Protein AF-S1PK06-F1 (afdb_monomer_lite)

Structure (mmCIF, N/CA/C/O backbone):
data_AF-S1PK06-F1
#
_entry.id   AF-S1PK06-F1
#
loop_
_atom_site.group_PDB
_atom_site.id
_atom_site.type_symbol
_atom_site.label_atom_id
_atom_site.label_alt_id
_atom_site.label_comp_id
_atom_site.label_asym_id
_atom_site.label_entity_id
_atom_site.label_seq_id
_atom_site.pdbx_PDB_ins_code
_atom_site.Cartn_x
_atom_site.Cartn_y
_atom_site.Cartn_z
_atom_site.occupancy
_atom_site.B_iso_or_equiv
_atom_site.auth_seq_id
_atom_site.auth_comp_id
_atom_site.auth_asym_id
_atom_site.auth_atom_id
_atom_site.pdbx_PDB_model_num
ATOM 1 N N . MET A 1 1 ? -11.327 -19.907 39.192 1.00 52.72 1 MET A N 1
ATOM 2 C CA . MET A 1 1 ? -10.649 -19.802 37.880 1.00 52.72 1 MET A CA 1
ATOM 3 C C . MET A 1 1 ? -9.339 -19.041 38.060 1.00 52.72 1 MET A C 1
ATOM 5 O O . MET A 1 1 ? -9.392 -17.854 38.349 1.00 52.72 1 MET A O 1
ATOM 9 N N . HIS A 1 2 ? -8.188 -19.711 37.959 1.00 53.75 2 HIS A N 1
ATOM 10 C CA . HIS A 1 2 ? -6.870 -19.061 37.975 1.00 53.75 2 HIS A CA 1
ATOM 11 C C . HIS A 1 2 ? -6.612 -18.435 36.594 1.00 53.75 2 HIS A C 1
ATOM 13 O O . HIS A 1 2 ? -6.507 -19.158 35.608 1.00 53.75 2 HIS A O 1
ATOM 19 N N . ARG A 1 3 ? -6.552 -17.101 36.502 1.00 58.53 3 ARG A N 1
ATOM 20 C CA . ARG A 1 3 ? -6.051 -16.411 35.303 1.00 58.53 3 ARG A CA 1
ATOM 21 C C . ARG A 1 3 ? -4.540 -16.270 35.449 1.00 58.53 3 ARG A C 1
ATOM 23 O O . ARG A 1 3 ? -4.089 -15.630 36.393 1.00 58.53 3 ARG A O 1
ATOM 30 N N . ILE A 1 4 ? -3.783 -16.867 34.533 1.00 63.88 4 ILE A N 1
ATOM 31 C CA . ILE A 1 4 ? -2.329 -16.709 34.463 1.00 63.88 4 ILE A CA 1
ATOM 32 C C . ILE A 1 4 ? -2.051 -15.267 33.998 1.00 63.88 4 ILE A C 1
ATOM 34 O O . ILE A 1 4 ? -2.471 -14.900 32.896 1.00 63.88 4 ILE A O 1
ATOM 38 N N . PRO A 1 5 ? -1.405 -14.414 34.812 1.00 51.56 5 PRO A N 1
ATOM 39 C CA . PRO A 1 5 ? -1.072 -13.056 34.412 1.00 51.56 5 PRO A CA 1
ATOM 40 C C . PRO A 1 5 ? 0.127 -13.122 33.461 1.00 51.56 5 PRO A C 1
ATOM 42 O O . PRO A 1 5 ? 1.263 -13.244 33.903 1.00 51.56 5 PRO A O 1
ATOM 45 N N . GLY A 1 6 ? -0.116 -13.102 32.149 1.00 59.34 6 GLY A N 1
ATOM 46 C CA . GLY A 1 6 ? 0.980 -13.063 31.172 1.00 59.34 6 GLY A CA 1
ATOM 47 C C . GLY A 1 6 ? 0.615 -13.413 29.734 1.00 59.34 6 GLY A C 1
ATOM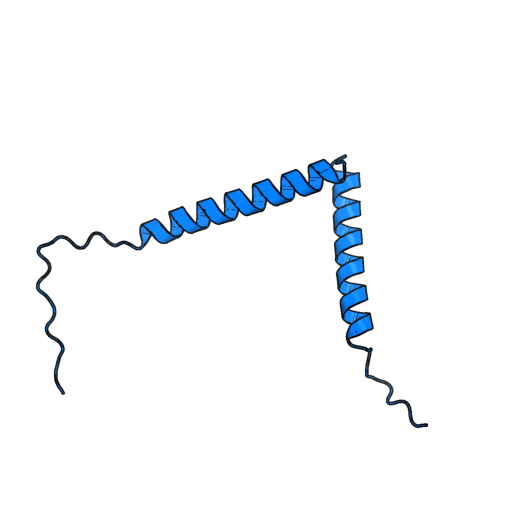 48 O O . GLY A 1 6 ? 1.281 -12.948 28.812 1.00 59.34 6 GLY A O 1
ATOM 49 N N . GLU A 1 7 ? -0.462 -14.162 29.497 1.00 55.59 7 GLU A N 1
ATOM 50 C CA . GLU A 1 7 ? -0.906 -14.433 28.129 1.00 55.59 7 GLU A CA 1
ATOM 51 C C . GLU A 1 7 ? -1.731 -13.259 27.601 1.00 55.59 7 GLU A C 1
ATOM 53 O O . GLU A 1 7 ? -2.952 -13.197 27.749 1.00 55.59 7 GLU A O 1
ATOM 58 N N . ILE A 1 8 ? -1.058 -12.298 26.962 1.00 60.53 8 ILE A N 1
ATOM 59 C CA . ILE A 1 8 ? -1.744 -11.386 26.044 1.00 60.53 8 ILE A CA 1
ATOM 60 C C . ILE A 1 8 ? -2.291 -12.273 24.920 1.00 60.53 8 ILE A C 1
ATOM 62 O O . ILE A 1 8 ? -1.494 -12.890 24.207 1.00 60.53 8 ILE A O 1
ATOM 66 N N . PRO A 1 9 ? -3.622 -12.363 24.734 1.00 61.28 9 PRO A N 1
ATOM 67 C CA . PRO A 1 9 ? -4.192 -13.206 23.696 1.00 61.28 9 PRO A CA 1
ATOM 68 C C . PRO A 1 9 ? -3.559 -12.830 22.359 1.00 61.28 9 PRO A C 1
ATOM 70 O O . PRO A 1 9 ? -3.617 -11.665 21.965 1.00 61.28 9 PRO A O 1
ATOM 73 N N . GLN A 1 10 ? -2.957 -13.787 21.650 1.00 60.66 10 GLN A N 1
ATOM 74 C CA . GLN A 1 10 ? -2.243 -13.515 20.393 1.00 60.66 10 GLN A CA 1
ATOM 75 C C . GLN A 1 10 ? -3.121 -12.772 19.370 1.00 60.66 10 GLN A C 1
ATOM 77 O O . GLN A 1 10 ? -2.627 -11.963 18.584 1.00 60.66 10 GLN A O 1
ATOM 82 N N . HIS A 1 11 ? -4.438 -12.998 19.425 1.00 60.38 11 HIS A N 1
ATOM 83 C CA . HIS A 1 11 ? -5.440 -12.254 18.665 1.00 60.38 11 HIS A CA 1
ATOM 84 C C . HIS A 1 11 ? -5.427 -10.747 18.971 1.00 60.38 11 HIS A C 1
ATOM 86 O O . HIS A 1 11 ? -5.466 -9.941 18.046 1.00 60.38 11 HIS A O 1
ATOM 92 N N . LYS A 1 12 ? -5.284 -10.342 20.241 1.00 62.16 12 LYS A N 1
ATOM 93 C CA . LYS A 1 12 ? -5.137 -8.927 20.621 1.00 62.16 12 LYS A CA 1
ATOM 94 C C . LYS A 1 12 ? -3.833 -8.343 20.083 1.00 62.16 12 LYS A C 1
ATOM 96 O O . LYS A 1 12 ? -3.846 -7.239 19.554 1.00 62.16 12 LYS A O 1
ATOM 101 N N . THR A 1 13 ? -2.731 -9.089 20.129 1.00 63.31 13 THR A N 1
ATOM 102 C CA . THR A 1 13 ? -1.430 -8.615 19.624 1.00 63.31 13 THR A CA 1
ATOM 103 C C . THR A 1 13 ? -1.429 -8.411 18.106 1.00 63.31 13 THR A C 1
ATOM 105 O O . THR A 1 13 ? -0.891 -7.415 17.622 1.00 63.31 13 THR A O 1
ATOM 108 N N . LYS A 1 14 ? -2.061 -9.314 17.341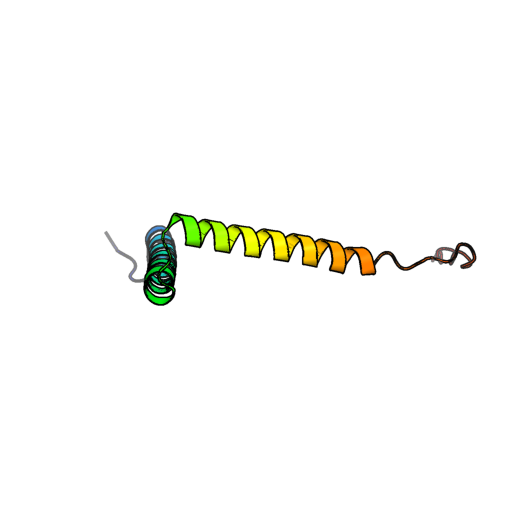 1.00 69.00 14 LYS A N 1
ATOM 109 C CA . LYS A 1 14 ? -2.245 -9.156 15.884 1.00 69.00 14 LYS A CA 1
ATOM 110 C C . LYS A 1 14 ? -3.096 -7.923 15.557 1.00 69.00 14 LYS A C 1
ATOM 112 O O . LYS A 1 14 ? -2.720 -7.155 14.675 1.00 69.00 14 LYS A O 1
ATOM 117 N N . ASN A 1 15 ? -4.159 -7.684 16.325 1.00 76.94 15 ASN A N 1
ATOM 118 C CA . ASN A 1 15 ? -5.019 -6.510 16.158 1.00 76.94 15 ASN A CA 1
ATOM 119 C C . ASN A 1 15 ? -4.290 -5.199 16.494 1.00 76.94 15 ASN A C 1
ATOM 121 O O . ASN A 1 15 ? -4.440 -4.223 15.767 1.00 76.94 15 ASN A O 1
ATOM 125 N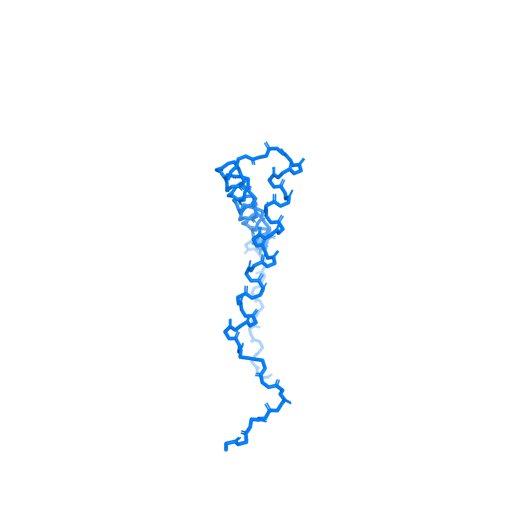 N . ILE A 1 16 ? -3.444 -5.182 17.531 1.00 82.50 16 ILE A N 1
ATOM 126 C CA . ILE A 1 16 ? -2.627 -4.009 17.888 1.00 82.50 16 ILE A CA 1
ATOM 127 C C . ILE A 1 16 ? -1.626 -3.681 16.775 1.00 82.50 16 ILE A C 1
ATOM 129 O O . ILE A 1 16 ? -1.490 -2.521 16.394 1.00 82.50 16 ILE A O 1
ATOM 133 N N . LYS A 1 17 ? -0.947 -4.692 16.215 1.00 88.12 17 LYS A N 1
ATOM 134 C CA . LYS A 1 17 ? -0.012 -4.486 15.095 1.00 88.12 17 LYS A CA 1
ATOM 135 C C . LYS A 1 17 ? -0.721 -3.948 13.858 1.00 88.12 17 LYS A C 1
ATOM 137 O O . LYS A 1 17 ? -0.222 -3.013 13.242 1.00 88.12 17 LYS A O 1
ATOM 142 N N . LEU A 1 18 ? -1.878 -4.515 13.519 1.00 88.06 18 LEU A N 1
ATOM 143 C CA . LEU A 1 18 ? -2.671 -4.042 12.390 1.00 88.06 18 LEU A CA 1
ATOM 144 C C . LEU A 1 18 ? -3.112 -2.590 12.603 1.00 88.06 18 LEU A C 1
ATOM 146 O O . LEU A 1 18 ? -2.922 -1.769 11.715 1.00 88.06 18 LEU A O 1
ATOM 150 N N . MET A 1 19 ? -3.601 -2.255 13.798 1.00 89.56 19 MET A N 1
ATOM 151 C CA . MET A 1 19 ? -3.998 -0.889 14.145 1.00 89.56 19 MET A CA 1
ATOM 152 C C . MET A 1 19 ? -2.826 0.094 14.048 1.00 89.56 19 MET A C 1
ATOM 154 O O . MET A 1 19 ? -2.975 1.177 13.492 1.00 89.56 19 MET A O 1
ATOM 158 N N . ALA A 1 20 ? -1.641 -0.290 14.529 1.00 92.19 20 ALA A N 1
ATOM 159 C CA . ALA A 1 20 ? -0.441 0.536 14.418 1.00 92.19 20 ALA A CA 1
ATOM 160 C C . ALA A 1 20 ? -0.032 0.773 12.954 1.00 92.19 20 ALA A C 1
ATOM 162 O O . ALA A 1 20 ? 0.405 1.867 12.603 1.00 92.19 20 ALA A O 1
ATOM 163 N N . ILE A 1 21 ? -0.187 -0.235 12.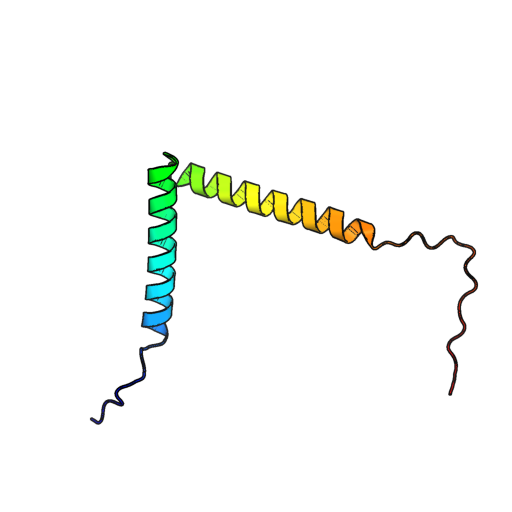089 1.00 93.50 21 ILE A N 1
ATOM 164 C CA . ILE A 1 21 ? 0.064 -0.098 10.650 1.00 93.50 21 ILE A CA 1
ATOM 165 C C . ILE A 1 21 ? -0.974 0.832 10.017 1.00 93.50 21 ILE A C 1
ATOM 167 O O . ILE A 1 21 ? -0.584 1.770 9.330 1.00 93.50 21 ILE A O 1
ATOM 171 N N . VAL A 1 22 ? -2.265 0.628 10.291 1.00 92.44 22 VAL A N 1
ATOM 172 C CA . VAL A 1 22 ? -3.349 1.487 9.785 1.00 92.44 22 VAL A CA 1
ATOM 173 C C . VAL A 1 22 ? -3.122 2.940 10.193 1.00 92.44 22 VAL A C 1
ATOM 175 O O . VAL A 1 22 ? -3.162 3.820 9.341 1.00 92.44 22 VAL A O 1
ATOM 178 N N . HIS A 1 23 ? -2.780 3.191 11.458 1.00 94.88 23 HIS A N 1
ATOM 179 C CA . HIS A 1 23 ? -2.480 4.536 11.941 1.00 94.88 23 HIS A CA 1
ATOM 180 C C . HIS A 1 23 ? -1.301 5.172 11.190 1.00 94.88 23 HIS A C 1
ATOM 182 O O . HIS A 1 23 ? -1.352 6.340 10.817 1.00 94.88 23 HIS A O 1
ATOM 188 N N . ARG A 1 24 ? -0.234 4.412 10.919 1.00 96.50 24 ARG A N 1
ATOM 189 C CA . ARG A 1 24 ? 0.908 4.913 10.135 1.00 96.50 24 ARG A CA 1
ATOM 190 C C . ARG A 1 24 ? 0.523 5.237 8.694 1.00 96.50 24 ARG A C 1
ATOM 192 O O . ARG A 1 24 ? 0.983 6.248 8.178 1.00 96.50 24 ARG A O 1
ATOM 199 N N . LEU A 1 25 ? -0.313 4.414 8.064 1.00 96.44 25 LEU A N 1
ATOM 200 C CA . LEU A 1 25 ? -0.820 4.690 6.718 1.00 96.44 25 LEU A CA 1
ATOM 201 C C . LEU A 1 25 ? -1.673 5.962 6.706 1.00 96.44 25 LEU A C 1
ATOM 203 O O . LEU A 1 25 ? -1.466 6.814 5.853 1.00 96.44 25 LEU A O 1
ATOM 207 N N . GLN A 1 26 ? -2.541 6.145 7.703 1.00 95.12 26 GLN A N 1
ATOM 208 C CA . GLN A 1 26 ? -3.331 7.370 7.860 1.00 95.12 26 GLN A CA 1
ATOM 209 C C . GLN A 1 26 ? -2.449 8.611 8.039 1.00 95.12 26 GLN A C 1
ATOM 211 O O . GLN A 1 26 ? -2.722 9.643 7.436 1.00 95.12 26 GLN A O 1
ATOM 216 N N . GLN A 1 27 ? -1.371 8.518 8.823 1.00 97.38 27 GLN A N 1
ATOM 217 C CA . GLN A 1 27 ? -0.414 9.620 8.969 1.00 97.38 27 GLN A CA 1
ATOM 218 C C . GLN A 1 27 ? 0.271 9.961 7.641 1.00 97.38 27 GLN A C 1
ATOM 220 O O . GLN A 1 27 ? 0.398 11.133 7.313 1.00 97.38 27 GLN A O 1
ATOM 225 N N . ILE A 1 28 ? 0.666 8.956 6.853 1.00 96.88 28 ILE A N 1
ATOM 226 C CA . ILE A 1 28 ? 1.238 9.179 5.516 1.00 96.88 28 ILE A CA 1
ATOM 227 C C . ILE A 1 28 ? 0.219 9.868 4.605 1.00 96.88 28 ILE A C 1
ATOM 229 O O . ILE A 1 28 ? 0.571 10.841 3.949 1.00 96.88 28 ILE A O 1
ATOM 233 N N . MET A 1 29 ? -1.039 9.413 4.605 1.00 97.25 29 MET A N 1
ATOM 234 C CA . MET A 1 29 ? -2.102 10.037 3.809 1.00 97.25 29 MET A CA 1
ATOM 235 C C . MET A 1 29 ? -2.267 11.518 4.142 1.00 97.25 29 MET A C 1
ATOM 237 O O . MET A 1 29 ? -2.348 12.342 3.239 1.00 97.25 29 MET A O 1
ATOM 241 N N . VAL A 1 30 ? -2.282 11.864 5.432 1.00 96.19 30 VAL A N 1
ATOM 242 C CA . VAL A 1 30 ? -2.414 13.258 5.877 1.00 96.19 30 VAL A CA 1
ATOM 243 C C . VAL A 1 30 ? -1.178 14.083 5.512 1.00 96.19 30 VAL A C 1
ATOM 245 O O . VAL A 1 30 ? -1.322 15.195 5.015 1.00 96.19 30 VAL A O 1
ATOM 248 N N . ASN A 1 31 ? 0.024 13.548 5.731 1.00 97.69 31 ASN A N 1
ATOM 249 C CA . ASN A 1 31 ? 1.273 14.286 5.524 1.00 97.69 31 ASN A CA 1
ATOM 250 C C . ASN A 1 31 ? 1.568 14.561 4.046 1.00 97.69 31 ASN A C 1
ATOM 252 O O . ASN A 1 31 ? 2.054 15.636 3.712 1.00 97.69 31 ASN A O 1
ATOM 256 N N . GLU A 1 32 ? 1.264 13.599 3.177 1.00 96.06 32 GLU A N 1
ATOM 257 C CA . GLU A 1 32 ? 1.511 13.689 1.734 1.00 96.06 32 GLU A CA 1
ATOM 258 C C . GLU A 1 32 ? 0.273 14.166 0.957 1.00 96.06 32 GLU A C 1
ATOM 260 O O . GLU A 1 32 ? 0.293 14.227 -0.270 1.00 96.06 32 GLU A O 1
ATOM 265 N N . ASN A 1 33 ? -0.812 14.507 1.666 1.00 97.31 33 ASN A N 1
ATOM 266 C CA . ASN A 1 33 ? -2.094 14.913 1.090 1.00 97.31 33 ASN A CA 1
ATOM 267 C C . ASN A 1 33 ? -2.626 13.908 0.047 1.00 97.31 33 ASN A C 1
ATOM 269 O O . ASN A 1 33 ? -3.069 14.286 -1.036 1.00 97.31 33 ASN A O 1
ATOM 273 N N . LEU A 1 34 ? -2.561 12.620 0.387 1.00 96.69 34 LEU A N 1
ATOM 274 C CA . LEU A 1 34 ? -3.000 11.522 -0.471 1.00 96.69 34 LEU A CA 1
ATOM 275 C C . LEU A 1 34 ? -4.395 11.048 -0.077 1.00 96.69 34 LEU A C 1
ATOM 277 O O . LEU A 1 34 ? -4.706 10.833 1.101 1.00 96.69 34 LEU A O 1
ATOM 281 N N . THR A 1 35 ? -5.216 10.782 -1.084 1.00 97.25 35 THR A N 1
ATOM 282 C CA . THR A 1 35 ? -6.437 9.994 -0.923 1.00 97.25 35 THR A CA 1
ATOM 283 C C . THR A 1 35 ? -6.102 8.516 -0.660 1.00 97.25 35 THR A C 1
ATOM 285 O O . THR A 1 35 ? -4.991 8.058 -0.953 1.00 97.25 35 THR A O 1
ATOM 288 N N . PRO A 1 36 ? -7.046 7.725 -0.109 1.00 94.88 36 PRO A N 1
ATOM 289 C CA . PRO A 1 36 ? -6.833 6.291 0.071 1.00 94.88 36 PRO A CA 1
ATOM 290 C C . PRO A 1 36 ? -6.451 5.576 -1.233 1.00 94.88 36 PRO A C 1
ATOM 292 O O . PRO A 1 36 ? -5.558 4.730 -1.224 1.00 94.88 36 PRO A O 1
ATOM 295 N N . ASP A 1 37 ? -7.093 5.940 -2.347 1.00 96.94 37 ASP A N 1
ATOM 296 C CA . ASP A 1 37 ? -6.862 5.317 -3.653 1.00 96.94 37 ASP A CA 1
ATOM 297 C C . ASP A 1 37 ? -5.466 5.643 -4.201 1.00 96.94 37 ASP A C 1
ATOM 299 O O . ASP A 1 37 ? -4.770 4.758 -4.701 1.00 96.94 37 ASP A O 1
ATOM 303 N N . GLU A 1 38 ? -5.003 6.885 -4.035 1.00 96.88 38 GLU A N 1
ATOM 304 C CA . GLU A 1 38 ? -3.643 7.286 -4.414 1.00 96.88 38 GLU A CA 1
ATOM 305 C C . GLU A 1 38 ? -2.583 6.561 -3.583 1.00 96.88 38 GLU A C 1
ATOM 307 O O . GLU A 1 38 ? -1.599 6.078 -4.142 1.00 96.88 38 GLU A O 1
ATOM 312 N N . LEU A 1 39 ? -2.793 6.407 -2.269 1.00 96.62 39 LEU A N 1
ATOM 313 C CA . LEU A 1 39 ? -1.875 5.645 -1.419 1.00 96.62 39 LEU A CA 1
ATOM 314 C C . LEU A 1 39 ? -1.760 4.183 -1.885 1.00 96.62 39 LEU A C 1
ATOM 316 O O . LEU A 1 39 ? -0.657 3.626 -1.904 1.00 96.62 39 LEU A O 1
ATOM 320 N N . VAL A 1 40 ? -2.881 3.561 -2.268 1.00 96.06 40 VAL A N 1
ATOM 321 C CA . VAL A 1 40 ? -2.875 2.209 -2.845 1.00 96.06 40 VAL A CA 1
ATOM 322 C C . VAL A 1 40 ? -2.092 2.205 -4.157 1.00 96.06 40 VAL A C 1
ATOM 324 O O . VAL A 1 40 ? -1.181 1.389 -4.298 1.00 96.06 40 VAL A O 1
ATOM 327 N N . GLY A 1 41 ? -2.351 3.154 -5.060 1.00 96.94 41 GLY A N 1
ATOM 328 C CA . GLY A 1 41 ? -1.603 3.294 -6.314 1.00 96.94 41 GLY A CA 1
ATOM 329 C C . GLY A 1 41 ? -0.090 3.448 -6.100 1.00 96.94 41 GLY A C 1
ATOM 330 O O . GLY A 1 41 ? 0.707 2.773 -6.757 1.00 96.94 41 GLY A O 1
ATOM 331 N N . CYS A 1 42 ? 0.331 4.250 -5.117 1.00 96.31 42 CYS A N 1
ATOM 332 C CA . CYS A 1 42 ? 1.738 4.385 -4.733 1.00 96.31 42 CYS A CA 1
ATOM 333 C C . CYS A 1 42 ? 2.335 3.050 -4.261 1.00 96.31 42 CYS A C 1
ATOM 335 O O . CYS A 1 42 ? 3.445 2.687 -4.660 1.00 96.31 42 CYS A O 1
ATOM 337 N N . ALA A 1 43 ? 1.607 2.294 -3.435 1.00 95.94 43 ALA A N 1
ATOM 338 C CA . ALA A 1 43 ? 2.060 0.989 -2.957 1.00 95.94 43 ALA A CA 1
ATOM 339 C C . ALA A 1 43 ? 2.196 -0.034 -4.101 1.00 95.94 43 ALA A C 1
ATOM 341 O O . ALA A 1 43 ? 3.144 -0.827 -4.115 1.00 95.94 43 ALA A O 1
ATOM 342 N N . GLU A 1 44 ? 1.293 -0.002 -5.081 1.00 97.12 44 GLU A N 1
ATOM 343 C CA . GLU A 1 44 ? 1.367 -0.848 -6.275 1.00 97.12 44 GLU A CA 1
ATOM 344 C C . GLU A 1 44 ? 2.581 -0.518 -7.141 1.00 97.12 44 GLU A C 1
ATOM 346 O O . GLU A 1 44 ? 3.333 -1.425 -7.504 1.00 97.12 44 GLU A O 1
ATOM 351 N N . MET A 1 45 ? 2.844 0.767 -7.388 1.00 96.12 45 MET A N 1
ATOM 352 C CA . MET A 1 45 ? 4.044 1.201 -8.108 1.00 96.12 45 MET A CA 1
ATOM 353 C C . MET A 1 45 ? 5.328 0.734 -7.413 1.00 96.12 45 MET A C 1
ATOM 355 O O . MET A 1 45 ? 6.240 0.226 -8.068 1.00 96.12 45 MET A O 1
ATOM 359 N N . VAL A 1 46 ? 5.407 0.856 -6.082 1.00 95.50 46 VAL A N 1
ATOM 360 C CA . VAL A 1 46 ? 6.562 0.378 -5.303 1.00 95.50 46 VAL A CA 1
ATOM 361 C C . VAL A 1 46 ? 6.733 -1.138 -5.437 1.00 95.50 46 VAL A C 1
ATOM 363 O O . VAL A 1 46 ? 7.847 -1.610 -5.677 1.00 95.50 46 VAL A O 1
ATOM 366 N N . ARG A 1 47 ? 5.643 -1.911 -5.332 1.00 95.06 47 ARG A N 1
ATOM 367 C CA . ARG A 1 47 ? 5.648 -3.372 -5.528 1.00 95.06 47 ARG A CA 1
ATOM 368 C C . ARG A 1 47 ? 6.162 -3.748 -6.916 1.00 95.06 47 ARG A C 1
ATOM 370 O O . ARG A 1 47 ? 6.991 -4.652 -7.040 1.00 95.06 47 ARG A O 1
ATOM 377 N N . ASP A 1 48 ? 5.674 -3.078 -7.951 1.00 94.81 48 ASP A N 1
ATOM 378 C CA . ASP A 1 48 ? 6.009 -3.400 -9.336 1.00 94.81 48 ASP A CA 1
ATOM 379 C C . ASP A 1 48 ? 7.462 -3.019 -9.659 1.00 94.81 48 ASP A C 1
ATOM 381 O O . ASP A 1 48 ? 8.178 -3.796 -10.297 1.00 94.81 48 ASP A O 1
ATOM 385 N N . ASN A 1 49 ? 7.944 -1.896 -9.118 1.00 93.81 49 ASN A N 1
ATOM 386 C CA . ASN A 1 49 ? 9.355 -1.509 -9.180 1.00 93.81 49 ASN A CA 1
ATOM 387 C C . ASN A 1 49 ? 10.257 -2.527 -8.475 1.00 93.81 49 ASN A C 1
ATOM 389 O O . ASN A 1 49 ? 11.291 -2.914 -9.020 1.00 93.81 49 ASN A O 1
ATOM 393 N N . TYR A 1 50 ? 9.854 -3.010 -7.297 1.00 93.31 50 TYR A N 1
ATOM 394 C CA . TYR A 1 50 ? 10.606 -4.026 -6.564 1.00 93.31 50 TYR A CA 1
ATOM 395 C C . TYR A 1 50 ? 10.706 -5.344 -7.344 1.00 93.31 50 TYR A C 1
ATOM 397 O O . TYR A 1 50 ? 11.783 -5.934 -7.429 1.00 93.31 50 TYR A O 1
ATOM 405 N N . ARG A 1 51 ? 9.605 -5.788 -7.965 1.00 90.94 51 ARG A N 1
ATOM 406 C CA . ARG A 1 51 ? 9.588 -6.988 -8.819 1.00 90.94 51 ARG A CA 1
ATOM 407 C C . ARG A 1 51 ? 10.523 -6.843 -10.015 1.00 90.94 51 ARG A C 1
ATOM 409 O O . ARG A 1 51 ? 11.393 -7.687 -10.195 1.00 90.94 51 ARG A O 1
ATOM 416 N N . ARG A 1 52 ? 10.413 -5.741 -10.766 1.00 88.38 52 ARG A N 1
ATOM 417 C CA . ARG A 1 52 ? 11.292 -5.463 -11.916 1.00 88.38 52 ARG A CA 1
ATOM 418 C C . ARG A 1 52 ? 12.762 -5.409 -11.512 1.00 88.38 52 ARG A C 1
ATOM 420 O O . ARG A 1 52 ? 13.607 -5.975 -12.199 1.00 88.38 52 ARG A O 1
ATOM 427 N N . PHE A 1 53 ? 13.071 -4.765 -10.387 1.00 84.94 53 PHE A N 1
ATOM 428 C CA . PHE A 1 53 ? 14.431 -4.732 -9.857 1.00 84.94 53 PHE A CA 1
ATOM 429 C C . PHE A 1 53 ? 14.942 -6.137 -9.517 1.00 84.94 53 PHE A C 1
ATOM 431 O O . PHE A 1 53 ? 16.067 -6.482 -9.876 1.00 84.94 53 PHE A O 1
ATOM 438 N N . ASN A 1 54 ? 14.118 -6.962 -8.868 1.00 80.69 54 ASN A N 1
ATOM 439 C CA . ASN A 1 54 ? 14.471 -8.341 -8.547 1.00 80.69 54 ASN A CA 1
ATOM 440 C C . ASN A 1 54 ? 14.693 -9.184 -9.814 1.00 80.69 54 ASN A C 1
ATOM 442 O O . ASN A 1 54 ? 15.656 -9.943 -9.873 1.00 80.69 54 ASN A O 1
ATOM 446 N N . ASP A 1 55 ? 13.870 -9.019 -10.848 1.00 76.69 55 ASP A N 1
ATOM 447 C CA . ASP A 1 55 ? 14.033 -9.734 -12.119 1.00 76.69 55 ASP A CA 1
ATOM 448 C C . ASP A 1 55 ? 15.349 -9.354 -12.819 1.00 76.69 55 ASP A C 1
ATOM 450 O O . ASP A 1 55 ? 16.111 -10.235 -13.221 1.00 76.69 55 ASP A O 1
ATOM 454 N N . ILE A 1 56 ? 15.681 -8.058 -12.874 1.00 77.50 56 ILE A N 1
ATOM 455 C CA . ILE A 1 56 ? 16.959 -7.564 -13.423 1.00 77.50 56 ILE A CA 1
ATOM 456 C C . ILE A 1 56 ? 18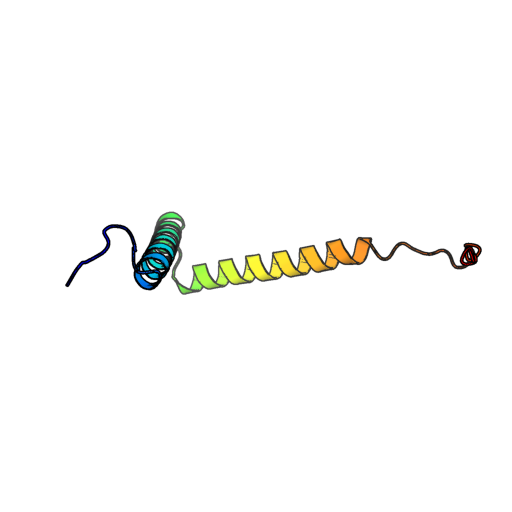.146 -8.055 -12.582 1.00 77.50 56 ILE A C 1
ATOM 458 O O . ILE A 1 56 ? 19.163 -8.501 -13.119 1.00 77.50 56 ILE A O 1
ATOM 462 N N . SER A 1 57 ? 18.031 -7.997 -11.253 1.00 74.12 57 SER A N 1
ATOM 463 C CA . SER A 1 57 ? 19.070 -8.470 -10.333 1.00 74.12 57 SER A CA 1
ATOM 464 C C . SER A 1 57 ? 19.345 -9.966 -10.518 1.00 74.12 57 SER A C 1
ATOM 466 O O . SER A 1 57 ? 20.505 -10.382 -10.527 1.00 74.12 57 SER A O 1
ATOM 468 N N . ARG A 1 58 ? 18.298 -10.768 -10.748 1.00 65.81 58 ARG A N 1
ATOM 469 C CA . ARG A 1 58 ? 18.409 -12.215 -10.982 1.00 65.81 58 ARG A CA 1
ATOM 470 C C . ARG A 1 58 ? 18.925 -12.562 -12.380 1.00 65.81 58 ARG A C 1
ATOM 472 O O . ARG A 1 58 ? 19.666 -13.534 -12.499 1.00 65.81 58 ARG A O 1
ATOM 479 N N . GLN A 1 59 ? 18.631 -11.758 -13.407 1.00 60.56 59 GLN A N 1
ATOM 480 C CA . GLN A 1 59 ? 19.199 -11.938 -14.755 1.00 60.56 59 GLN A CA 1
ATOM 481 C C . GLN A 1 59 ? 20.729 -11.806 -14.784 1.00 60.56 59 GLN A C 1
ATOM 483 O O . GLN A 1 59 ? 21.388 -12.426 -15.612 1.00 60.56 59 GLN A O 1
ATOM 488 N N . LYS A 1 60 ? 21.332 -11.076 -13.837 1.00 55.81 60 LYS A N 1
ATOM 489 C CA . LYS A 1 60 ? 22.794 -10.917 -13.762 1.00 55.81 60 LYS A CA 1
ATOM 490 C C . LYS A 1 60 ? 23.555 -12.167 -13.280 1.00 55.81 60 LYS A C 1
ATOM 492 O O . LYS A 1 60 ? 24.784 -12.149 -13.294 1.00 55.81 60 LYS A O 1
ATOM 497 N N . ILE A 1 61 ? 22.858 -13.232 -12.857 1.00 55.66 61 ILE A N 1
ATOM 498 C CA . ILE A 1 61 ? 23.459 -14.494 -12.368 1.00 55.66 61 ILE A CA 1
ATOM 499 C C . ILE A 1 61 ? 23.362 -15.625 -13.409 1.00 55.66 61 ILE A C 1
ATOM 501 O O . ILE A 1 61 ? 23.909 -16.708 -13.200 1.00 55.66 61 ILE A O 1
ATOM 505 N N . GLU A 1 62 ? 22.786 -15.384 -14.589 1.00 56.00 62 GLU A N 1
ATOM 506 C CA . GLU A 1 62 ? 23.125 -16.207 -15.754 1.00 56.00 62 GLU A CA 1
ATOM 507 C C . GLU A 1 62 ? 24.502 -15.775 -16.260 1.00 56.00 62 GLU A C 1
ATOM 509 O O . GLU A 1 62 ? 24.673 -15.044 -17.232 1.00 56.00 62 GLU A O 1
ATOM 514 N N . VAL A 1 63 ? 25.512 -16.210 -15.503 1.00 56.53 63 VAL A N 1
ATOM 515 C CA . VAL A 1 63 ? 26.913 -16.226 -15.896 1.00 56.53 63 VAL A CA 1
ATOM 516 C C . VAL A 1 63 ? 26.957 -16.765 -17.317 1.00 56.53 63 VAL A C 1
ATOM 518 O O . VAL A 1 63 ? 26.633 -17.933 -17.539 1.00 56.53 63 VAL A O 1
ATOM 521 N N . PHE A 1 64 ? 27.364 -15.916 -18.262 1.00 57.16 64 PHE A N 1
ATOM 522 C CA . PHE A 1 64 ? 27.843 -16.344 -19.566 1.00 57.16 64 PHE A CA 1
ATOM 52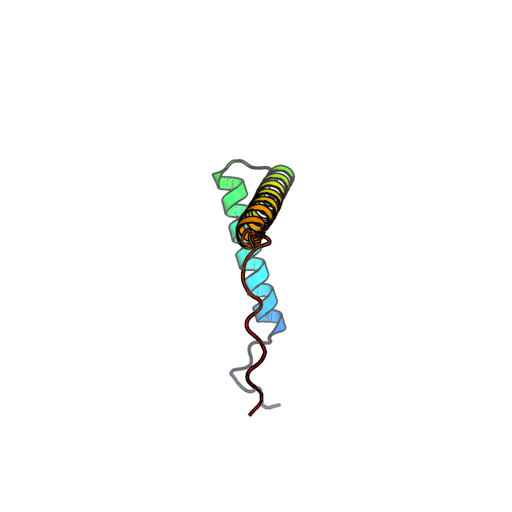3 C C . PHE A 1 64 ? 28.783 -17.527 -19.331 1.00 57.16 64 PHE A C 1
ATOM 525 O O . PHE A 1 64 ? 29.913 -17.354 -18.880 1.00 57.16 64 PHE A O 1
ATOM 532 N N . ARG A 1 65 ? 28.306 -18.748 -19.582 1.00 56.88 65 ARG A N 1
ATOM 533 C CA . ARG A 1 65 ? 29.178 -19.899 -19.754 1.00 56.88 65 ARG A CA 1
ATOM 534 C C . ARG A 1 65 ? 29.639 -19.815 -21.201 1.00 56.88 65 ARG A C 1
ATOM 536 O O . ARG A 1 65 ? 28.852 -20.165 -22.079 1.00 56.88 65 ARG A O 1
ATOM 543 N N . PRO A 1 66 ? 30.860 -19.329 -21.495 1.00 59.47 66 PRO A N 1
ATOM 544 C CA . PRO A 1 66 ? 31.408 -19.526 -22.824 1.00 59.47 66 PRO A CA 1
ATOM 545 C C . PRO A 1 66 ? 31.367 -21.029 -23.112 1.00 59.47 66 PRO A C 1
ATOM 547 O O . PRO A 1 66 ? 31.729 -21.840 -22.255 1.00 59.47 66 PRO A O 1
ATOM 550 N N . ALA A 1 67 ? 30.901 -21.400 -24.305 1.00 62.41 67 ALA A N 1
ATOM 551 C CA . ALA A 1 67 ? 30.684 -22.789 -24.720 1.00 62.41 67 ALA A CA 1
ATOM 552 C C . ALA A 1 67 ? 31.939 -23.686 -24.602 1.00 62.41 67 ALA A C 1
ATOM 554 O O . ALA A 1 67 ? 31.839 -24.907 -24.690 1.00 62.41 67 ALA A O 1
ATOM 555 N N . ASN A 1 68 ? 33.107 -23.087 -24.347 1.00 63.78 68 ASN A N 1
ATOM 556 C CA . ASN A 1 68 ? 34.416 -23.725 -24.382 1.00 63.78 68 ASN A CA 1
ATOM 557 C C . ASN A 1 68 ? 35.018 -24.018 -22.993 1.00 63.78 68 ASN A C 1
ATOM 559 O O . ASN A 1 68 ? 36.206 -24.321 -22.908 1.00 63.78 68 ASN A O 1
ATOM 563 N N . MET A 1 69 ? 34.257 -23.934 -21.893 1.00 58.78 69 MET A N 1
ATOM 564 C CA . MET A 1 69 ? 34.792 -24.353 -20.589 1.00 58.78 69 MET A CA 1
ATOM 565 C C . MET A 1 69 ? 34.872 -25.891 -20.523 1.00 58.78 69 MET A C 1
ATOM 567 O O . MET A 1 69 ? 33.840 -26.551 -20.685 1.00 58.78 69 MET A O 1
ATOM 571 N N . PRO A 1 70 ? 36.050 -26.495 -20.266 1.00 62.56 70 PRO A N 1
ATOM 572 C CA . PRO A 1 70 ? 36.143 -27.939 -20.103 1.00 62.56 70 PRO A CA 1
ATOM 573 C C . PRO A 1 70 ? 35.284 -28.359 -18.908 1.00 62.56 70 PRO A C 1
ATOM 575 O O . PRO A 1 70 ? 35.432 -27.844 -17.797 1.00 62.56 70 PRO A O 1
ATOM 578 N N . LYS A 1 71 ? 34.345 -29.282 -19.147 1.00 64.31 71 LYS A N 1
ATOM 579 C CA . LYS A 1 71 ? 33.488 -29.854 -18.104 1.00 64.31 71 LYS A CA 1
ATOM 580 C C . LYS A 1 71 ? 34.392 -30.475 -17.041 1.00 64.31 71 LYS A C 1
ATOM 582 O O . LYS A 1 71 ? 35.064 -31.468 -17.311 1.00 64.31 71 LYS A O 1
ATOM 587 N N . LYS A 1 72 ? 34.410 -29.902 -15.834 1.00 60.19 72 LYS A N 1
ATOM 588 C CA . LYS A 1 72 ? 35.076 -30.522 -14.686 1.00 60.19 72 LYS A CA 1
ATOM 589 C C . LYS A 1 72 ? 34.358 -31.847 -14.418 1.00 60.19 72 LYS A C 1
ATOM 591 O O . LYS A 1 72 ? 33.197 -31.848 -14.014 1.00 60.19 72 LYS A O 1
ATOM 596 N N . LEU A 1 73 ? 35.020 -32.957 -14.740 1.00 62.16 73 LEU A N 1
ATOM 597 C CA . LEU A 1 73 ? 34.527 -34.305 -14.468 1.00 62.16 73 LEU A CA 1
ATOM 598 C C . LEU A 1 73 ? 34.258 -34.433 -12.960 1.00 62.16 73 LEU A C 1
ATOM 600 O O . LEU A 1 73 ? 35.084 -33.962 -12.167 1.00 62.16 73 LEU A O 1
ATOM 604 N N . PRO A 1 74 ? 33.130 -35.038 -12.546 1.00 63.62 74 PRO A N 1
ATOM 605 C CA . PRO A 1 74 ? 32.875 -35.279 -11.135 1.00 63.62 74 PRO A CA 1
ATOM 606 C C . PRO A 1 74 ? 34.015 -36.142 -10.592 1.00 63.62 74 PRO A C 1
ATOM 608 O O . PRO A 1 74 ? 34.274 -37.228 -11.112 1.00 63.62 74 PRO A O 1
ATOM 611 N N . HIS A 1 75 ? 34.729 -35.642 -9.581 1.00 61.41 75 HIS A N 1
ATOM 612 C CA . HIS A 1 75 ? 35.640 -36.482 -8.815 1.00 61.41 75 HIS A CA 1
ATOM 613 C C . HIS A 1 75 ? 34.796 -37.574 -8.160 1.00 61.41 75 HIS A C 1
ATOM 615 O O . HIS A 1 75 ? 33.938 -37.300 -7.321 1.00 61.41 75 HIS A O 1
ATOM 621 N N . ARG A 1 76 ? 34.984 -38.805 -8.637 1.00 54.22 76 ARG A N 1
ATOM 622 C CA . ARG A 1 76 ? 34.523 -40.005 -7.957 1.00 54.22 76 ARG A CA 1
ATOM 623 C C . ARG A 1 76 ? 35.562 -40.341 -6.892 1.00 54.22 76 ARG A C 1
ATOM 625 O O . ARG A 1 76 ? 36.698 -40.626 -7.256 1.00 54.22 76 ARG A O 1
ATOM 632 N N . MET A 1 77 ? 35.055 -40.407 -5.660 1.00 47.09 77 MET A N 1
ATOM 633 C CA . MET A 1 77 ? 35.655 -40.918 -4.419 1.00 47.09 77 MET A CA 1
ATOM 634 C C . MET A 1 77 ? 36.556 -39.937 -3.676 1.00 47.09 77 MET A C 1
ATOM 636 O O . MET A 1 77 ? 37.599 -39.532 -4.226 1.00 47.09 77 MET A O 1
#

Secondary structure (DSSP, 8-state):
----TT---HHHHHHHHHHHHHHHHHHHHHHTT--HHHHHHHHHHHHHHHHHHHHHHHHTTS----TT---------

pLDDT: mean 77.74, std 17.33, range [47.09, 97.69]

Organism: NCBI:txid1181728

Sequence (77 aa):
MHRIPGEIPQHKTKNIKLMAIVHRLQQIMVNENLTPDELVGCAEMVRDNYRRFNDISRQKIEVFRPANMPKKLPHRM

Radius of gyration: 25.43 Å; chains: 1; bounding box: 47×56×63 Å

Foldseek 3Di:
DDDDPPDPPVVVVVVVVVVVVVVVLVVVCVVVVHDPVVSVVVVVVVVVVVVVVVVVVVVVPPPPPPPPDPPPDPDDD